Protein AF-A0A3N0U9S8-F1 (afdb_monomer)

Solvent-accessible surface area (backbone atoms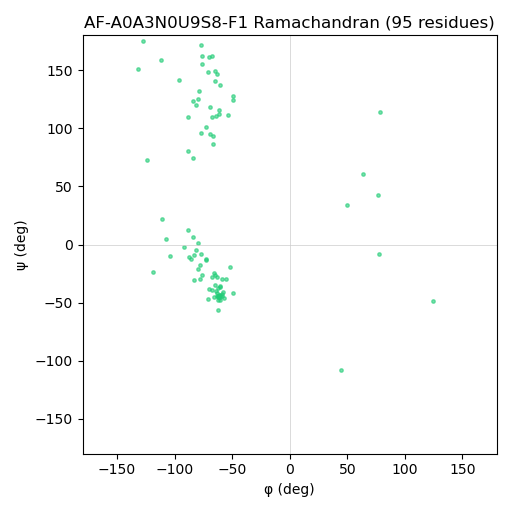 only — not comparable to full-atom values): 6131 Å² total; per-residue (Å²): 135,78,87,78,77,79,86,46,77,67,60,62,64,62,65,68,75,67,80,71,80,82,75,81,75,76,77,82,82,71,51,72,69,54,44,41,50,49,56,30,48,52,35,46,71,70,41,95,60,81,16,39,32,42,84,36,56,35,97,84,69,45,66,21,40,78,70,2,34,48,66,58,75,77,80,56,70,45,51,71,54,67,90,75,56,48,70,66,56,48,53,53,50,62,74,75,108

Foldseek 3Di:
DPPDDDPDPVVVVVVVVPPDDPPPDPPDPDDLVRLLVVQLVVLVVPDPDPAQDQQGADPVRHGCNCVHPCNPVPPRNGDHDSVVQDPVNSVVSVVVD

Structure (mmCIF, N/CA/C/O backbone):
data_AF-A0A3N0U9S8-F1
#
_entry.id   AF-A0A3N0U9S8-F1
#
loop_
_atom_site.group_PDB
_atom_site.id
_atom_site.type_symbol
_atom_site.label_atom_id
_atom_site.label_alt_id
_atom_site.label_comp_id
_atom_site.label_asym_id
_atom_site.label_entity_id
_atom_site.label_seq_id
_atom_site.pdbx_PDB_ins_code
_atom_site.Cartn_x
_atom_site.Cartn_y
_atom_site.Cartn_z
_atom_site.occupancy
_atom_site.B_iso_or_equiv
_atom_site.auth_seq_id
_atom_site.auth_comp_id
_atom_site.auth_asym_id
_atom_site.auth_atom_id
_atom_site.pdbx_PDB_model_num
ATOM 1 N N . MET A 1 1 ? 11.889 -36.961 70.942 1.00 46.53 1 MET A N 1
ATOM 2 C CA . MET A 1 1 ? 11.118 -36.456 69.790 1.00 46.53 1 MET A CA 1
ATOM 3 C C . MET A 1 1 ? 11.799 -35.200 69.287 1.00 46.53 1 MET A C 1
ATOM 5 O O . MET A 1 1 ? 11.599 -34.131 69.847 1.00 46.53 1 MET A O 1
ATOM 9 N N . LYS A 1 2 ? 12.717 -35.362 68.331 1.00 43.28 2 LYS A N 1
ATOM 10 C CA . LYS A 1 2 ? 13.268 -34.233 67.583 1.00 43.28 2 LYS A CA 1
ATOM 11 C C . LYS A 1 2 ? 12.212 -33.872 66.547 1.00 43.28 2 LYS A C 1
ATOM 13 O O . LYS A 1 2 ? 11.619 -34.764 65.953 1.00 43.28 2 LYS A O 1
ATOM 18 N N . LEU A 1 3 ? 11.909 -32.582 66.457 1.00 45.06 3 LEU A N 1
ATOM 19 C CA . LEU A 1 3 ? 11.011 -32.016 65.464 1.00 45.06 3 LEU A CA 1
ATOM 20 C C . LEU A 1 3 ? 11.698 -32.193 64.106 1.00 45.06 3 LEU A C 1
ATOM 22 O O . LEU A 1 3 ? 12.488 -31.353 63.679 1.00 45.06 3 LEU A O 1
ATOM 26 N N . ASP A 1 4 ? 11.482 -33.355 63.500 1.00 46.97 4 ASP A N 1
ATOM 27 C CA . ASP A 1 4 ? 11.945 -33.668 62.163 1.00 46.97 4 ASP A CA 1
ATOM 28 C C . ASP A 1 4 ? 11.269 -32.673 61.200 1.00 46.97 4 ASP A C 1
ATOM 30 O O . ASP A 1 4 ? 10.053 -32.526 61.159 1.00 46.97 4 ASP A O 1
ATOM 34 N N . ASN A 1 5 ? 12.065 -31.788 60.607 1.00 47.78 5 ASN A N 1
ATOM 35 C CA . ASN A 1 5 ? 12.556 -31.960 59.247 1.00 47.78 5 ASN A CA 1
ATOM 36 C C . ASN A 1 5 ? 11.486 -31.599 58.183 1.00 47.78 5 ASN A C 1
ATOM 38 O O . ASN A 1 5 ? 10.522 -32.315 57.950 1.00 47.78 5 ASN A O 1
ATOM 42 N N . ILE A 1 6 ? 11.778 -30.534 57.427 1.00 51.34 6 ILE A N 1
ATOM 43 C CA . ILE A 1 6 ? 11.490 -30.470 55.981 1.00 51.34 6 ILE A CA 1
ATOM 44 C C . ILE A 1 6 ? 10.028 -30.213 55.566 1.00 51.34 6 ILE A C 1
ATOM 46 O O . ILE A 1 6 ? 9.575 -30.722 54.547 1.00 51.34 6 ILE A O 1
ATOM 50 N N . ILE A 1 7 ? 9.302 -29.298 56.210 1.00 48.94 7 ILE A N 1
ATOM 51 C CA . ILE A 1 7 ? 8.357 -28.482 55.419 1.00 48.94 7 ILE A CA 1
ATOM 52 C C . ILE A 1 7 ? 9.159 -27.278 54.948 1.00 48.94 7 ILE A C 1
ATOM 54 O O . ILE A 1 7 ? 9.269 -26.243 55.597 1.00 48.94 7 ILE A O 1
ATOM 58 N N . SER A 1 8 ? 9.901 -27.563 53.882 1.00 49.56 8 SER A N 1
ATOM 59 C CA . SER A 1 8 ? 10.991 -26.777 53.336 1.00 49.56 8 SER A CA 1
ATOM 60 C C . SER A 1 8 ? 10.573 -25.322 53.165 1.00 49.56 8 SER A C 1
ATOM 62 O O . SER A 1 8 ? 9.661 -25.024 52.413 1.00 49.56 8 SER A O 1
ATOM 64 N N . ILE A 1 9 ? 11.314 -24.388 53.754 1.00 52.47 9 ILE A N 1
ATOM 65 C CA . ILE A 1 9 ? 11.226 -22.954 53.421 1.00 52.47 9 ILE A CA 1
ATOM 66 C C . ILE A 1 9 ? 11.369 -22.739 51.890 1.00 52.47 9 ILE A C 1
ATOM 68 O O . ILE A 1 9 ? 10.899 -21.745 51.339 1.00 52.47 9 ILE A O 1
ATOM 72 N N . LYS A 1 10 ? 11.923 -23.731 51.168 1.00 48.81 10 LYS A N 1
ATOM 73 C CA . LYS A 1 10 ? 11.942 -23.806 49.703 1.00 48.81 10 LYS A CA 1
ATOM 74 C C . LYS A 1 10 ? 10.567 -23.950 49.034 1.00 48.81 10 LYS A C 1
ATOM 76 O O . LYS A 1 10 ? 10.448 -23.528 47.892 1.00 48.81 10 LYS A O 1
ATOM 81 N N . THR A 1 11 ? 9.536 -24.502 49.677 1.00 49.59 11 THR A N 1
ATOM 82 C CA . THR A 1 11 ? 8.202 -24.645 49.057 1.00 49.59 11 THR A CA 1
ATOM 83 C C . THR A 1 11 ? 7.417 -23.334 49.045 1.00 49.59 11 THR A C 1
ATOM 85 O O . THR A 1 11 ? 6.673 -23.094 48.100 1.00 49.59 11 THR A O 1
ATOM 88 N N . ILE A 1 12 ? 7.640 -22.436 50.013 1.00 53.66 12 ILE A N 1
ATOM 89 C CA . ILE A 1 12 ? 7.016 -21.099 50.025 1.00 53.66 12 ILE A CA 1
ATOM 90 C C . ILE A 1 12 ? 7.611 -20.212 48.917 1.00 53.66 12 ILE A C 1
ATOM 92 O O . ILE A 1 12 ? 6.877 -19.499 48.237 1.00 53.66 12 ILE A O 1
ATOM 96 N N . ALA A 1 13 ? 8.920 -20.314 48.660 1.00 52.78 13 ALA A N 1
ATOM 97 C CA . ALA A 1 13 ? 9.581 -19.575 47.579 1.00 52.78 13 ALA A CA 1
ATOM 98 C C . ALA A 1 13 ? 9.145 -20.028 46.168 1.00 52.78 13 ALA A C 1
ATOM 100 O O . ALA A 1 13 ? 9.143 -19.223 45.240 1.00 52.78 13 ALA A O 1
ATOM 101 N N . VAL A 1 14 ? 8.741 -21.293 45.999 1.00 54.12 14 VAL A N 1
ATOM 102 C CA . VAL A 1 14 ? 8.263 -21.830 44.709 1.00 54.12 14 VAL A CA 1
ATOM 103 C C . VAL A 1 14 ? 6.830 -21.377 44.390 1.00 54.12 14 VAL A C 1
ATOM 105 O O . VAL A 1 14 ? 6.480 -21.246 43.221 1.00 54.12 14 VAL A O 1
ATOM 108 N N . LEU A 1 15 ? 6.013 -21.060 45.401 1.00 54.94 15 LEU A N 1
ATOM 109 C CA . LEU A 1 15 ? 4.620 -20.640 45.203 1.00 54.94 15 LEU A CA 1
ATOM 110 C C . LEU A 1 15 ? 4.472 -19.160 44.793 1.00 54.94 15 LEU A C 1
ATOM 112 O O . LEU A 1 15 ? 3.460 -18.781 44.210 1.00 54.94 15 LEU A O 1
ATOM 116 N N . ALA A 1 16 ? 5.482 -18.326 45.061 1.00 54.56 16 ALA A N 1
ATOM 117 C CA . ALA A 1 16 ? 5.483 -16.899 44.720 1.00 54.56 16 ALA A CA 1
ATOM 118 C C . ALA A 1 16 ? 5.896 -16.603 43.262 1.00 54.56 16 ALA A C 1
ATOM 120 O O . ALA A 1 16 ? 5.750 -15.475 42.802 1.00 54.56 16 ALA A O 1
ATOM 121 N N . LEU A 1 17 ? 6.372 -17.606 42.516 1.00 53.66 17 LEU A N 1
ATOM 122 C CA . LEU A 1 17 ? 6.779 -17.472 41.108 1.00 53.66 17 LEU A CA 1
ATOM 123 C C . LEU A 1 17 ? 5.608 -17.586 40.110 1.00 53.66 17 LEU A C 1
ATOM 125 O O . LEU A 1 17 ? 5.835 -17.622 38.904 1.00 53.66 17 LEU A O 1
ATOM 129 N N . PHE A 1 18 ? 4.362 -17.652 40.592 1.00 59.47 18 PHE A N 1
ATOM 130 C CA . PHE A 1 18 ? 3.172 -17.891 39.764 1.00 59.47 18 PHE A CA 1
ATOM 131 C C . PHE A 1 18 ? 2.259 -16.675 39.546 1.00 59.47 18 PHE A C 1
ATOM 133 O O . PHE A 1 18 ? 1.234 -16.811 38.881 1.00 59.47 18 PHE A O 1
ATOM 140 N N . PHE A 1 19 ? 2.621 -15.481 40.024 1.00 61.59 19 PHE A N 1
ATOM 141 C CA . PHE A 1 19 ? 1.968 -14.249 39.569 1.00 61.59 19 PHE A CA 1
ATOM 142 C C . PHE A 1 19 ? 2.636 -13.784 38.272 1.00 61.59 19 PHE A C 1
ATOM 144 O O . PHE A 1 19 ? 3.451 -12.870 38.260 1.00 61.59 19 PHE A O 1
ATOM 151 N N . MET A 1 20 ? 2.325 -14.484 37.180 1.00 63.50 20 MET A N 1
ATOM 152 C CA . MET A 1 20 ? 2.610 -14.010 35.828 1.00 63.50 20 MET A CA 1
ATOM 153 C C . MET A 1 20 ? 1.683 -12.824 35.554 1.00 63.50 20 MET A C 1
ATOM 155 O O . MET A 1 20 ? 0.459 -12.973 35.583 1.00 63.50 20 MET A O 1
ATOM 159 N N . ASP A 1 21 ? 2.265 -11.651 35.321 1.00 60.72 21 ASP A N 1
ATOM 160 C CA . ASP A 1 21 ? 1.556 -10.426 34.972 1.00 60.72 21 ASP A CA 1
ATOM 161 C C . ASP A 1 21 ? 0.632 -10.647 33.762 1.00 60.72 21 ASP A C 1
ATOM 163 O O . ASP A 1 21 ? 1.084 -10.817 32.626 1.00 60.72 21 ASP A O 1
ATOM 167 N N . VAL A 1 22 ? -0.687 -10.609 33.984 1.00 64.81 22 VAL A N 1
ATOM 168 C CA . VAL A 1 22 ? -1.661 -10.458 32.897 1.00 64.81 22 VAL A CA 1
ATOM 169 C C . VAL A 1 22 ? -1.507 -9.037 32.357 1.00 64.81 22 VAL A C 1
ATOM 171 O O . VAL A 1 22 ? -2.038 -8.059 32.881 1.00 64.81 22 VAL A O 1
ATOM 174 N N . SER A 1 23 ? -0.709 -8.908 31.304 1.00 69.38 23 SER A N 1
ATOM 175 C CA . SER A 1 23 ? -0.631 -7.673 30.536 1.00 69.38 23 SER A CA 1
ATOM 176 C C . SER A 1 23 ? -1.915 -7.552 29.720 1.00 69.38 23 SER A C 1
ATOM 178 O O . SER A 1 23 ? -2.070 -8.201 28.687 1.00 69.38 23 SER A O 1
ATOM 180 N N . VAL A 1 24 ? -2.858 -6.731 30.190 1.00 67.44 24 VAL A N 1
ATOM 181 C CA . VAL A 1 24 ? -3.998 -6.287 29.380 1.00 67.44 24 VAL A CA 1
ATOM 182 C C . VAL A 1 24 ? -3.438 -5.414 28.260 1.00 67.44 24 VAL A C 1
ATOM 184 O O . VAL A 1 24 ? -3.192 -4.219 28.430 1.00 67.44 24 VAL A O 1
ATOM 187 N N . ALA A 1 25 ? -3.178 -6.031 27.110 1.00 66.44 25 ALA A N 1
ATOM 188 C CA . ALA A 1 25 ? -2.792 -5.318 25.908 1.00 66.44 25 ALA A CA 1
ATOM 189 C C . ALA A 1 25 ? -3.993 -4.489 25.436 1.00 66.44 25 ALA A C 1
ATOM 191 O O . ALA A 1 25 ? -5.002 -5.023 24.979 1.00 66.44 25 ALA A O 1
ATOM 192 N N . LYS A 1 26 ? -3.901 -3.163 25.563 1.00 60.91 26 LYS A N 1
ATOM 193 C CA . LYS A 1 26 ? -4.823 -2.248 24.892 1.00 60.91 26 LYS A CA 1
ATOM 194 C C . LYS A 1 26 ? -4.599 -2.423 23.393 1.00 60.91 26 LYS A C 1
ATOM 196 O O . LYS A 1 26 ? -3.528 -2.059 22.910 1.00 60.91 26 LYS A O 1
ATOM 201 N N . SER A 1 27 ? -5.569 -2.999 22.680 1.00 63.69 27 SER A N 1
ATOM 202 C CA . SER A 1 27 ? -5.480 -3.161 21.227 1.00 63.69 27 SER A CA 1
ATOM 203 C C . SER A 1 27 ? -5.081 -1.824 20.596 1.00 63.69 27 SER A C 1
ATOM 205 O O . SER A 1 27 ? -5.699 -0.800 20.923 1.00 63.69 27 SER A O 1
ATOM 207 N N . PRO A 1 28 ? -4.030 -1.785 19.759 1.00 69.06 28 PRO A N 1
ATOM 208 C CA . PRO A 1 28 ? -3.614 -0.547 19.128 1.00 69.06 28 PRO A CA 1
ATOM 209 C C . PRO A 1 28 ? -4.760 -0.039 18.252 1.00 69.06 28 PRO A C 1
ATOM 211 O O . PRO A 1 28 ? -5.164 -0.683 17.288 1.00 69.06 28 PRO A O 1
ATOM 214 N N . VAL A 1 29 ? -5.312 1.123 18.599 1.00 82.38 29 VAL A N 1
ATOM 215 C CA . VAL A 1 29 ? -6.288 1.799 17.743 1.00 82.38 29 VAL A CA 1
ATOM 216 C C . VAL A 1 29 ? -5.497 2.464 16.622 1.00 82.38 29 VAL A C 1
ATOM 218 O O . VAL A 1 29 ? -4.943 3.545 16.808 1.00 82.38 29 VAL A O 1
ATOM 221 N N . PHE A 1 30 ? -5.397 1.797 15.473 1.00 89.62 30 PHE A N 1
ATOM 222 C CA . PHE A 1 30 ? -4.758 2.371 14.288 1.00 89.62 30 PHE A CA 1
ATOM 223 C C . PHE A 1 30 ? -5.554 3.579 13.775 1.00 89.62 30 PHE A C 1
ATOM 225 O O . PHE A 1 30 ? -6.789 3.541 13.753 1.00 89.62 30 PHE A O 1
ATOM 232 N N . SER A 1 31 ? -4.872 4.636 13.334 1.00 94.62 31 SER A N 1
ATOM 233 C CA . SER A 1 31 ? -5.499 5.743 12.600 1.00 94.62 31 SER A CA 1
ATOM 234 C C . SER A 1 31 ? -5.928 5.291 11.200 1.00 94.62 31 SER A C 1
ATOM 236 O O . SER A 1 31 ? -5.433 4.285 10.686 1.00 94.62 31 SER A O 1
ATOM 238 N N . ASP A 1 32 ? -6.834 6.023 10.556 1.00 94.12 32 ASP A N 1
ATOM 239 C CA . ASP A 1 32 ? -7.267 5.686 9.194 1.00 94.12 32 ASP A CA 1
ATOM 240 C C . ASP A 1 32 ? -6.096 5.717 8.205 1.00 94.12 32 ASP A C 1
ATOM 242 O O . ASP A 1 32 ? -6.012 4.866 7.324 1.00 94.12 32 ASP A O 1
ATOM 246 N N . GLU A 1 33 ? -5.145 6.635 8.375 1.00 95.88 33 GLU A N 1
ATOM 247 C CA . GLU A 1 33 ? -3.934 6.712 7.550 1.00 95.88 33 GLU A CA 1
ATOM 248 C C . GLU A 1 33 ? -3.058 5.468 7.726 1.00 95.88 33 GLU A C 1
ATOM 250 O O . GLU A 1 33 ? -2.508 4.950 6.754 1.00 95.88 33 GLU A O 1
ATOM 255 N N . GLN A 1 34 ? -2.935 4.962 8.957 1.00 97.12 34 GLN A N 1
ATOM 256 C CA . GLN A 1 34 ? -2.196 3.728 9.225 1.00 97.12 34 GLN A CA 1
ATOM 257 C C . GLN A 1 34 ? -2.890 2.525 8.585 1.00 97.12 34 GLN A C 1
ATOM 259 O O . GLN A 1 34 ? -2.228 1.742 7.907 1.00 97.12 34 GLN A O 1
ATOM 264 N N . VAL A 1 35 ? -4.215 2.416 8.722 1.00 97.69 35 VAL A N 1
ATOM 265 C CA . VAL A 1 35 ? -4.987 1.327 8.103 1.00 97.69 35 VAL A CA 1
ATOM 266 C C . VAL A 1 35 ? -4.885 1.374 6.576 1.00 97.69 35 VAL A C 1
ATOM 268 O O . VAL A 1 35 ? -4.624 0.350 5.947 1.00 97.69 35 VAL A O 1
ATOM 271 N N . LYS A 1 36 ? -5.006 2.557 5.959 1.00 98.25 36 LYS A N 1
ATOM 272 C CA . LYS A 1 36 ? -4.834 2.720 4.504 1.00 98.25 36 LYS A CA 1
ATOM 273 C C . LYS A 1 36 ? -3.454 2.267 4.035 1.00 98.25 36 LYS A C 1
ATOM 275 O O . LYS A 1 36 ? -3.354 1.575 3.024 1.00 98.25 36 LYS A O 1
ATOM 280 N N . LYS A 1 37 ? -2.397 2.617 4.774 1.00 97.88 37 LYS A N 1
ATOM 281 C CA . LYS A 1 37 ? -1.030 2.170 4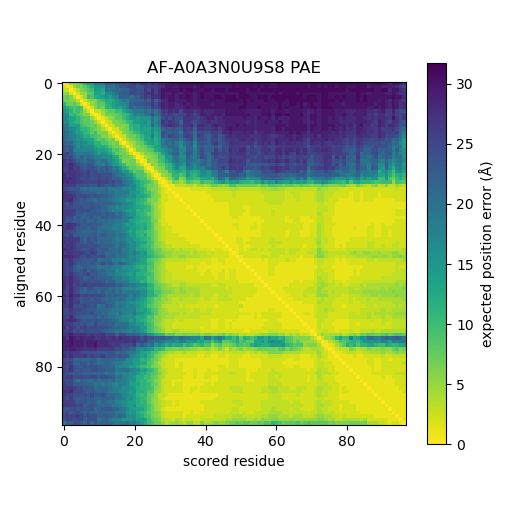.472 1.00 97.88 37 LYS A CA 1
ATOM 282 C C . LYS A 1 37 ? -0.888 0.656 4.575 1.00 97.88 37 LYS A C 1
ATOM 284 O O . LYS A 1 37 ? -0.274 0.073 3.686 1.00 97.88 37 LYS A O 1
ATOM 289 N N . SER A 1 38 ? -1.478 0.029 5.593 1.00 97.88 38 SER A N 1
ATOM 290 C CA . SER A 1 38 ? -1.492 -1.433 5.725 1.00 97.88 38 SER A CA 1
ATOM 291 C C . SER A 1 38 ? -2.186 -2.093 4.535 1.00 97.88 38 SER A C 1
ATOM 293 O O . SER A 1 38 ? -1.598 -2.955 3.896 1.00 97.88 38 SER A O 1
ATOM 295 N N . ILE A 1 39 ? -3.368 -1.610 4.143 1.00 98.31 39 ILE A N 1
ATOM 296 C CA . ILE A 1 39 ? -4.113 -2.130 2.983 1.00 98.31 39 ILE A CA 1
ATOM 297 C C . ILE A 1 39 ? -3.297 -2.022 1.683 1.00 98.31 39 ILE A C 1
ATOM 299 O O . ILE A 1 39 ? -3.242 -2.970 0.897 1.00 98.31 39 ILE A O 1
ATOM 303 N N . ILE A 1 40 ? -2.644 -0.878 1.444 1.00 98.44 40 ILE A N 1
ATOM 304 C CA . ILE A 1 40 ? -1.768 -0.687 0.276 1.00 98.44 40 ILE A CA 1
ATOM 305 C C . ILE A 1 40 ? -0.583 -1.656 0.338 1.00 98.44 40 ILE A C 1
ATOM 307 O O . ILE A 1 40 ? -0.250 -2.293 -0.662 1.00 98.44 40 ILE A O 1
ATOM 311 N N . GLN A 1 41 ? 0.039 -1.802 1.509 1.00 98.00 41 GLN A N 1
ATOM 312 C CA . GLN A 1 41 ? 1.160 -2.715 1.695 1.00 98.00 41 GLN A CA 1
ATOM 313 C C . GLN A 1 41 ? 0.751 -4.166 1.432 1.00 98.00 4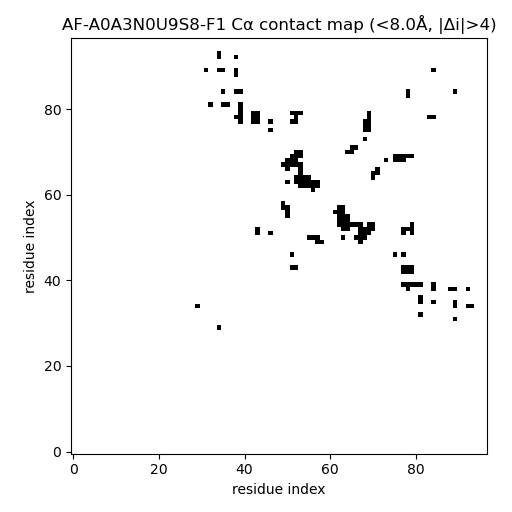1 GLN A C 1
ATOM 315 O O . GLN A 1 41 ? 1.466 -4.866 0.716 1.00 98.00 41 GLN A O 1
ATOM 320 N N . ASP A 1 42 ? -0.400 -4.603 1.935 1.00 97.38 42 ASP A N 1
ATOM 321 C CA . ASP A 1 42 ? -0.938 -5.942 1.693 1.00 97.38 42 ASP A CA 1
ATOM 322 C C . ASP A 1 42 ? -1.203 -6.156 0.200 1.00 97.38 42 ASP A C 1
ATOM 324 O O . ASP A 1 42 ? -0.814 -7.178 -0.371 1.00 97.38 42 ASP A O 1
ATOM 328 N N . SER A 1 43 ? -1.782 -5.159 -0.478 1.00 96.94 43 SER A N 1
ATOM 329 C CA . SER A 1 43 ? -2.001 -5.227 -1.923 1.00 96.94 43 SER A CA 1
ATOM 330 C C . SER A 1 43 ? -0.698 -5.330 -2.723 1.00 96.94 43 SER A C 1
ATOM 332 O O . SER A 1 43 ? -0.674 -6.014 -3.749 1.00 96.94 43 SER A O 1
ATOM 334 N N . ILE A 1 44 ? 0.366 -4.647 -2.295 1.00 97.00 44 ILE A N 1
ATOM 335 C CA . ILE A 1 44 ? 1.690 -4.707 -2.927 1.00 97.00 44 ILE A CA 1
ATOM 336 C C . ILE A 1 44 ? 2.343 -6.066 -2.669 1.00 97.00 44 ILE A C 1
ATOM 338 O O . ILE A 1 44 ? 2.861 -6.675 -3.605 1.00 97.00 44 ILE A O 1
ATOM 342 N N . SER A 1 45 ? 2.311 -6.543 -1.423 1.00 96.31 45 SER A N 1
ATOM 343 C CA . SER A 1 45 ? 2.927 -7.806 -1.000 1.00 96.31 45 SER A CA 1
ATOM 344 C C . SER A 1 45 ? 2.279 -9.021 -1.666 1.00 96.31 45 SER A C 1
ATOM 346 O O . SER A 1 45 ? 2.971 -9.978 -2.006 1.00 96.31 45 SER A O 1
ATOM 348 N N . ASN A 1 46 ? 0.966 -8.969 -1.903 1.00 94.75 46 ASN A N 1
ATOM 349 C CA . ASN A 1 46 ? 0.218 -10.048 -2.551 1.00 94.75 46 ASN A CA 1
ATOM 350 C C . ASN A 1 46 ? 0.405 -10.101 -4.077 1.00 94.75 46 ASN A C 1
ATOM 352 O O . ASN A 1 46 ? -0.042 -11.052 -4.722 1.00 94.75 46 ASN A O 1
ATOM 356 N N . TYR A 1 47 ? 1.055 -9.105 -4.687 1.00 93.88 47 TYR A N 1
ATOM 357 C CA . TYR A 1 47 ? 1.302 -9.110 -6.124 1.00 93.88 47 TYR A CA 1
ATOM 358 C C . TYR A 1 47 ? 2.529 -9.981 -6.475 1.00 93.88 47 TYR A C 1
ATOM 360 O O . TYR A 1 47 ? 3.648 -9.671 -6.070 1.00 93.88 47 TYR A O 1
ATOM 368 N N . PRO A 1 48 ? 2.382 -11.046 -7.291 1.00 91.94 48 PRO A N 1
ATOM 369 C CA . PRO A 1 48 ? 3.401 -12.098 -7.432 1.00 91.94 48 PRO A CA 1
ATOM 370 C C . PRO A 1 48 ? 4.579 -11.741 -8.355 1.00 91.94 48 PRO A C 1
ATOM 372 O O . PRO A 1 48 ? 5.443 -12.577 -8.635 1.00 91.94 48 PRO A O 1
ATOM 375 N N . ARG A 1 49 ? 4.602 -10.532 -8.922 1.00 90.69 49 ARG A N 1
ATOM 376 C CA . ARG A 1 49 ? 5.604 -10.109 -9.909 1.00 90.69 49 ARG A CA 1
ATOM 377 C C . ARG A 1 49 ? 6.242 -8.797 -9.481 1.00 90.69 49 ARG A C 1
ATOM 379 O O . ARG A 1 49 ? 5.842 -8.140 -8.531 1.00 90.69 49 ARG A O 1
ATOM 386 N N . ASN A 1 50 ? 7.237 -8.374 -10.246 1.00 92.19 50 ASN A N 1
ATOM 387 C CA . ASN A 1 50 ? 7.814 -7.054 -10.060 1.00 92.19 50 ASN A CA 1
ATOM 388 C C . ASN A 1 50 ? 6.911 -5.972 -10.635 1.00 92.19 50 ASN A C 1
ATOM 390 O O . ASN A 1 50 ? 6.180 -6.208 -11.598 1.00 92.19 50 ASN A O 1
ATOM 394 N N . CYS A 1 51 ? 7.059 -4.768 -10.092 1.00 95.31 51 CYS A N 1
ATOM 395 C CA . CYS A 1 51 ? 6.298 -3.592 -10.488 1.00 95.31 51 CYS A CA 1
ATOM 396 C C . CYS A 1 51 ? 4.785 -3.684 -10.228 1.00 95.31 51 CYS A C 1
ATOM 398 O O . CYS A 1 51 ? 4.014 -3.545 -11.177 1.00 95.31 51 CYS A O 1
ATOM 400 N N . PRO A 1 52 ? 4.340 -3.852 -8.968 1.00 96.69 52 PRO A N 1
ATOM 401 C CA . PRO A 1 52 ? 2.933 -3.649 -8.628 1.00 96.69 52 PRO A CA 1
ATOM 402 C C . PRO A 1 52 ? 2.504 -2.199 -8.894 1.00 96.69 52 PRO A C 1
ATOM 404 O O . PRO A 1 52 ? 1.621 -1.974 -9.724 1.00 96.69 52 PRO A O 1
ATOM 407 N N . CYS A 1 53 ? 3.198 -1.220 -8.297 1.00 97.44 53 CYS A N 1
ATOM 408 C CA . CYS A 1 53 ? 2.847 0.200 -8.382 1.00 97.44 53 CYS A CA 1
ATOM 409 C C . CYS A 1 53 ? 3.859 1.039 -9.181 1.00 97.44 53 CYS A C 1
ATOM 411 O O . CYS A 1 53 ? 5.029 0.656 -9.322 1.00 97.44 53 CYS A O 1
ATOM 413 N N . PRO A 1 54 ? 3.455 2.218 -9.702 1.00 97.31 54 PRO A N 1
ATOM 414 C CA . PRO A 1 54 ? 4.335 3.088 -10.487 1.00 97.31 54 PRO A CA 1
ATOM 415 C C . PRO A 1 54 ? 5.595 3.541 -9.743 1.00 97.31 54 PRO A C 1
ATOM 417 O O . PRO A 1 54 ? 6.630 3.789 -10.365 1.00 97.31 54 PRO A O 1
ATOM 420 N N . TYR A 1 55 ? 5.515 3.664 -8.419 1.00 97.50 55 TYR A N 1
ATOM 421 C CA . TYR A 1 55 ? 6.615 4.136 -7.585 1.00 97.50 55 TYR A CA 1
ATOM 422 C C . TYR A 1 55 ? 7.571 3.039 -7.115 1.00 97.50 55 TYR A C 1
ATOM 424 O O . TYR A 1 55 ? 8.645 3.375 -6.622 1.00 97.50 55 TYR A O 1
ATOM 432 N N . ASN A 1 56 ? 7.237 1.756 -7.289 1.00 97.12 56 ASN A N 1
ATOM 433 C CA . ASN A 1 56 ? 8.182 0.685 -6.983 1.00 97.12 56 ASN A CA 1
ATOM 434 C C . ASN A 1 56 ? 9.367 0.700 -7.956 1.00 97.12 56 ASN A C 1
ATOM 436 O O . ASN A 1 56 ? 9.308 1.277 -9.048 1.00 97.12 56 ASN A O 1
ATOM 440 N N . LEU A 1 57 ? 10.442 0.022 -7.562 1.00 96.25 57 LEU A N 1
ATOM 441 C CA . LEU A 1 57 ? 11.623 -0.170 -8.391 1.00 96.25 57 LEU A CA 1
ATOM 442 C C . LEU A 1 57 ? 11.562 -1.521 -9.109 1.00 96.25 57 LEU A C 1
ATOM 444 O O . LEU A 1 57 ? 11.116 -2.531 -8.564 1.00 96.25 57 LEU A O 1
ATOM 448 N N . ALA A 1 58 ? 12.019 -1.535 -10.356 1.00 94.44 58 ALA A N 1
ATOM 449 C CA . ALA A 1 58 ? 12.301 -2.757 -11.091 1.00 94.44 58 ALA A CA 1
ATOM 450 C C . ALA A 1 58 ? 13.639 -3.364 -10.626 1.00 94.44 58 ALA A C 1
ATOM 452 O O . ALA A 1 58 ? 14.41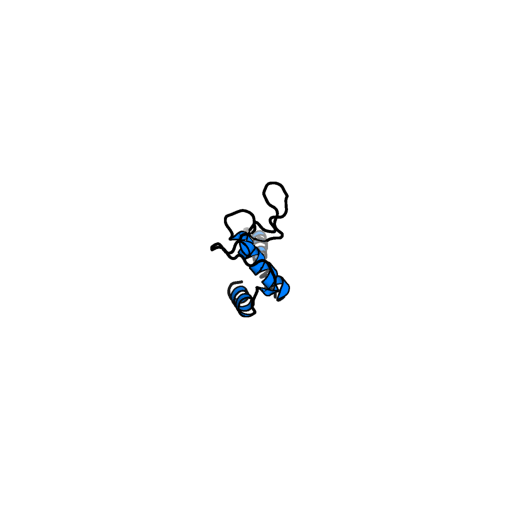2 -2.725 -9.919 1.00 94.44 58 ALA A O 1
ATOM 453 N N . ARG A 1 59 ? 13.961 -4.586 -11.084 1.00 93.38 59 ARG A N 1
ATOM 454 C CA . ARG A 1 59 ? 15.206 -5.297 -10.701 1.00 93.38 59 ARG A CA 1
ATOM 455 C C . ARG A 1 59 ? 16.483 -4.505 -10.979 1.00 93.38 59 ARG A C 1
ATOM 457 O O . ARG A 1 59 ? 17.469 -4.683 -10.287 1.00 93.38 59 ARG A O 1
ATOM 464 N N . ASN A 1 60 ? 16.461 -3.652 -11.998 1.00 95.25 60 ASN A N 1
ATOM 465 C CA . ASN A 1 60 ? 17.586 -2.807 -12.388 1.00 95.25 60 ASN A CA 1
ATOM 466 C C . ASN A 1 60 ? 17.605 -1.445 -11.664 1.00 95.25 60 ASN A C 1
ATOM 468 O O . ASN A 1 60 ? 18.279 -0.532 -12.124 1.00 95.25 60 ASN A O 1
ATOM 472 N N . GLY A 1 61 ? 16.799 -1.258 -10.615 1.00 96.38 61 GLY A N 1
ATOM 473 C CA . GLY A 1 61 ? 16.726 -0.014 -9.841 1.00 96.38 61 GLY A CA 1
ATOM 474 C C . GLY A 1 61 ? 15.931 1.122 -10.494 1.00 96.38 61 GLY A C 1
ATOM 475 O O . GLY A 1 61 ? 15.655 2.123 -9.844 1.00 96.38 61 GLY A O 1
ATOM 476 N N . SER A 1 62 ? 15.504 0.989 -11.754 1.00 97.25 62 SER A N 1
ATOM 477 C CA . SER A 1 62 ? 14.655 2.001 -12.402 1.00 97.25 62 SER A CA 1
ATOM 478 C C . SER A 1 62 ? 13.237 2.006 -11.824 1.00 97.25 62 SER A C 1
ATOM 480 O O . SER A 1 62 ? 12.702 0.948 -11.481 1.00 97.25 62 SER A O 1
ATOM 482 N N . ARG A 1 63 ? 12.570 3.170 -11.784 1.00 97.56 63 ARG A N 1
ATOM 483 C CA . ARG A 1 63 ? 11.146 3.232 -11.407 1.00 97.56 63 ARG A CA 1
ATOM 484 C C . ARG A 1 63 ? 10.308 2.407 -12.381 1.00 97.56 63 ARG A C 1
ATOM 486 O O . ARG A 1 63 ? 10.495 2.451 -13.603 1.00 97.56 63 ARG A O 1
ATOM 493 N N . CYS A 1 64 ? 9.356 1.658 -11.845 1.00 96.62 64 CYS A N 1
ATOM 494 C CA . CYS A 1 64 ? 8.419 0.877 -12.637 1.00 96.62 64 CYS A CA 1
ATOM 495 C C . CYS A 1 64 ? 7.603 1.787 -13.545 1.00 96.62 64 CYS A C 1
ATOM 497 O O . CYS A 1 64 ? 7.486 1.509 -14.743 1.00 96.62 64 CYS A O 1
ATOM 499 N N . GLY A 1 65 ? 7.112 2.892 -12.972 1.00 96.06 65 GLY A N 1
ATOM 500 C CA . GLY A 1 65 ? 6.341 3.927 -13.634 1.00 96.06 65 GLY A CA 1
ATOM 501 C C . GLY A 1 65 ? 5.290 3.292 -14.519 1.00 96.06 65 GLY A C 1
ATOM 502 O O . GLY A 1 65 ? 4.343 2.648 -14.064 1.00 96.06 65 GLY A O 1
ATOM 503 N N . GLY A 1 66 ? 5.542 3.402 -15.813 1.00 94.19 66 GLY A N 1
ATOM 504 C CA . GLY A 1 66 ? 4.612 2.950 -16.806 1.00 94.19 66 GLY A CA 1
ATOM 505 C C . GLY A 1 66 ? 4.439 1.456 -17.032 1.00 94.19 66 GLY A C 1
ATOM 506 O O . GLY A 1 66 ? 3.499 1.026 -17.700 1.00 94.19 66 GLY A O 1
ATOM 507 N N . ARG A 1 67 ? 5.364 0.675 -16.491 1.00 92.81 67 ARG A N 1
ATOM 508 C CA . ARG A 1 67 ? 5.387 -0.780 -16.601 1.00 92.81 67 ARG A CA 1
ATOM 509 C C . ARG A 1 67 ? 4.656 -1.460 -15.446 1.00 92.81 67 ARG A C 1
ATOM 511 O O . ARG A 1 67 ? 4.632 -2.684 -15.429 1.00 92.81 67 ARG A O 1
ATOM 518 N N . SER A 1 68 ? 4.135 -0.689 -14.491 1.00 95.31 68 SER A N 1
ATOM 519 C CA . SER A 1 68 ? 3.435 -1.209 -13.318 1.00 95.31 68 SER A CA 1
ATOM 520 C C . SER A 1 68 ? 2.139 -1.929 -13.683 1.00 95.31 68 SER A C 1
ATOM 522 O O . SER A 1 68 ? 1.493 -1.574 -14.671 1.00 95.31 68 SER A O 1
ATOM 524 N N .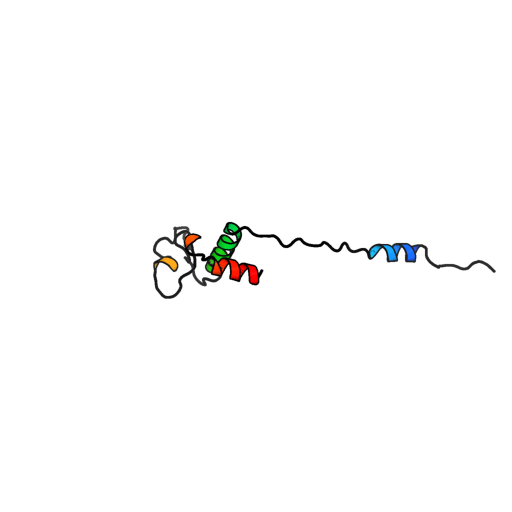 ALA A 1 69 ? 1.762 -2.926 -12.881 1.00 95.75 69 ALA A N 1
ATOM 525 C CA . ALA A 1 69 ? 0.488 -3.629 -13.023 1.00 95.75 69 ALA A CA 1
ATOM 526 C C . ALA A 1 69 ? -0.686 -2.653 -12.938 1.00 95.75 69 ALA A C 1
ATOM 528 O O . ALA A 1 69 ? -1.519 -2.630 -13.841 1.00 95.75 69 ALA A O 1
ATOM 529 N N . TRP A 1 70 ? -0.640 -1.759 -11.943 1.00 95.69 70 TRP A N 1
ATOM 530 C CA . TRP A 1 70 ? -1.602 -0.673 -11.764 1.00 95.69 70 TRP A CA 1
ATOM 531 C C . TRP A 1 70 ? -1.847 0.132 -13.051 1.00 95.69 70 TRP A C 1
ATOM 533 O O . TRP A 1 70 ? -2.990 0.411 -13.394 1.00 95.69 70 TRP A O 1
ATOM 543 N N . ARG A 1 71 ? -0.795 0.451 -13.828 1.00 93.06 71 ARG A N 1
ATOM 544 C CA . ARG A 1 71 ? -0.953 1.219 -15.078 1.00 93.06 71 ARG A CA 1
ATOM 545 C C . ARG A 1 71 ? -1.340 0.371 -16.295 1.00 93.06 71 ARG A C 1
ATOM 547 O O . ARG A 1 71 ? -1.937 0.900 -17.225 1.00 93.06 71 ARG A O 1
ATOM 554 N N . ARG A 1 72 ? -0.933 -0.901 -16.369 1.00 88.19 72 ARG A N 1
ATOM 555 C CA . ARG A 1 72 ? -1.037 -1.710 -17.605 1.00 88.19 72 ARG A CA 1
ATOM 556 C C . ARG A 1 72 ? -2.420 -2.323 -17.869 1.00 88.19 72 ARG A C 1
ATOM 558 O O . ARG A 1 72 ? -2.582 -2.905 -18.934 1.00 88.19 72 ARG A O 1
ATOM 565 N N . ALA A 1 73 ? -3.387 -2.186 -16.957 1.00 63.88 73 ALA A N 1
ATOM 566 C CA . ALA A 1 73 ? -4.794 -2.584 -17.141 1.00 63.88 73 ALA A CA 1
ATOM 567 C C . ALA A 1 73 ? -5.017 -4.027 -17.670 1.00 63.88 73 ALA A C 1
ATOM 569 O O . ALA A 1 73 ? -5.953 -4.286 -18.418 1.00 63.88 73 ALA A O 1
ATOM 570 N N . GLY A 1 74 ? -4.152 -4.977 -17.290 1.00 66.62 74 GLY A N 1
ATOM 571 C CA . GLY A 1 74 ? -4.101 -6.333 -17.865 1.00 66.62 74 GLY A CA 1
ATOM 572 C C . GLY A 1 74 ? -4.543 -7.468 -16.935 1.00 66.62 74 GLY A C 1
ATOM 573 O O . GLY A 1 74 ? -4.107 -8.599 -17.130 1.00 66.62 74 GLY A O 1
ATOM 574 N N . GLY A 1 75 ? -5.330 -7.175 -15.896 1.00 78.56 75 GLY A N 1
ATOM 575 C CA . GLY A 1 75 ? -5.928 -8.173 -14.995 1.00 78.56 75 GLY A CA 1
ATOM 576 C C . GLY A 1 75 ? -5.594 -7.961 -13.518 1.00 78.56 75 GLY A C 1
ATOM 577 O O . GLY A 1 75 ? -6.495 -7.916 -12.690 1.00 78.56 75 GLY A O 1
ATOM 578 N N . TYR A 1 76 ? -4.319 -7.755 -13.178 1.00 83.19 76 TYR A N 1
ATOM 579 C CA . TYR A 1 76 ? -3.938 -7.354 -11.819 1.00 83.19 76 TYR A CA 1
ATOM 580 C C . TYR A 1 76 ? -4.060 -5.838 -11.652 1.00 83.19 76 TYR A C 1
ATOM 582 O O . TYR A 1 76 ? -3.406 -5.084 -12.373 1.00 83.19 76 TYR A O 1
ATOM 590 N N . ALA A 1 77 ? -4.847 -5.411 -10.666 1.00 90.94 77 ALA A N 1
ATOM 591 C CA . ALA A 1 77 ? -5.034 -4.014 -10.279 1.00 90.94 77 ALA A CA 1
ATOM 592 C C . ALA A 1 77 ? -4.694 -3.839 -8.786 1.00 90.94 77 ALA A C 1
ATOM 594 O O . ALA A 1 77 ? -5.602 -3.742 -7.962 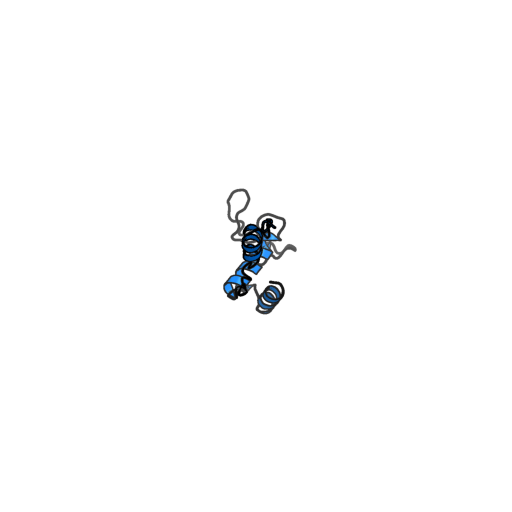1.00 90.94 77 ALA A O 1
ATOM 595 N N . PRO A 1 78 ? -3.400 -3.889 -8.407 1.00 95.69 78 PRO A N 1
ATOM 596 C CA . PRO A 1 78 ? -3.009 -3.644 -7.024 1.00 95.69 78 PRO A CA 1
ATOM 597 C C . PRO A 1 78 ? -3.370 -2.214 -6.623 1.00 95.69 78 PRO A C 1
ATOM 599 O O . PRO A 1 78 ? -3.284 -1.303 -7.441 1.00 95.69 78 PRO A O 1
ATOM 602 N N . ILE A 1 79 ? -3.725 -2.020 -5.362 1.00 97.69 79 ILE A N 1
ATOM 603 C CA . ILE A 1 79 ? -4.011 -0.718 -4.769 1.00 97.69 79 ILE A CA 1
ATOM 604 C C . ILE A 1 79 ? -2.686 -0.045 -4.448 1.00 97.69 79 ILE A C 1
ATOM 606 O O . ILE A 1 79 ? -1.839 -0.620 -3.763 1.00 97.69 79 ILE A O 1
ATOM 610 N N . CYS A 1 80 ? -2.503 1.168 -4.956 1.00 97.62 80 CYS A N 1
ATOM 611 C CA . CYS A 1 80 ? -1.224 1.860 -4.896 1.00 97.62 80 CYS A CA 1
ATOM 612 C C . CYS A 1 80 ? -1.295 3.176 -4.127 1.00 97.62 80 CYS A C 1
ATOM 614 O O . CYS A 1 80 ? -0.259 3.626 -3.627 1.00 97.62 80 CYS A O 1
ATOM 616 N N . TYR A 1 81 ? -2.473 3.787 -4.021 1.00 98.00 81 TYR A N 1
ATOM 617 C CA . TYR A 1 81 ? -2.645 5.117 -3.450 1.00 98.00 81 TYR A CA 1
ATOM 618 C C . TYR A 1 81 ? -3.776 5.166 -2.418 1.00 98.00 81 TYR A C 1
ATOM 620 O O . TYR A 1 81 ? -4.758 4.436 -2.493 1.00 98.00 81 TYR A O 1
ATOM 628 N N . GLU A 1 82 ? -3.657 6.069 -1.443 1.00 97.75 82 GLU A N 1
ATOM 629 C CA . GLU A 1 82 ? -4.617 6.184 -0.335 1.00 97.75 82 GLU A CA 1
ATOM 630 C C . GLU A 1 82 ? -6.030 6.577 -0.782 1.00 97.75 82 GLU A C 1
ATOM 632 O O . GLU A 1 82 ? -7.004 6.220 -0.122 1.00 97.75 82 GLU A O 1
ATOM 637 N N . ASN A 1 83 ? -6.160 7.300 -1.896 1.00 97.56 83 ASN A N 1
ATOM 638 C CA . ASN A 1 83 ? -7.452 7.685 -2.466 1.00 97.56 83 ASN A CA 1
ATOM 639 C C . ASN A 1 83 ? -8.194 6.513 -3.130 1.00 97.56 83 ASN A C 1
ATOM 641 O O . ASN A 1 83 ? -9.378 6.645 -3.424 1.00 97.56 83 ASN A O 1
ATOM 645 N N . GLU A 1 84 ? -7.520 5.385 -3.357 1.00 97.44 84 GLU A N 1
ATOM 646 C CA . GLU A 1 84 ? -8.132 4.142 -3.839 1.00 97.44 84 GLU A CA 1
ATOM 647 C C . GLU A 1 84 ? -8.691 3.294 -2.684 1.00 97.44 84 GLU A C 1
ATOM 649 O O . GLU A 1 84 ? -9.458 2.360 -2.914 1.00 97.44 84 GLU A O 1
ATOM 654 N N . VAL A 1 85 ? -8.339 3.624 -1.435 1.00 98.25 85 VAL A N 1
ATOM 655 C CA . VAL A 1 85 ? -8.817 2.914 -0.248 1.00 98.25 85 VAL A CA 1
ATOM 656 C C . VAL A 1 85 ? -10.125 3.535 0.233 1.00 98.25 85 VAL A C 1
ATOM 658 O O . VAL A 1 85 ? -10.159 4.648 0.769 1.00 98.25 85 VAL A O 1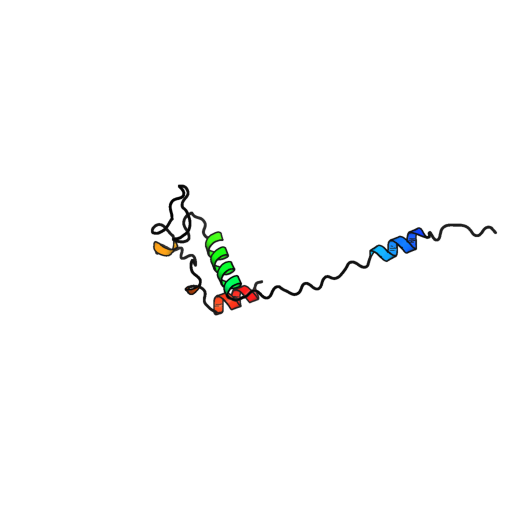
ATOM 661 N N . SER A 1 86 ? -11.220 2.797 0.060 1.00 98.12 86 SER A N 1
ATOM 662 C CA . SER A 1 86 ? -12.546 3.227 0.504 1.00 98.12 86 SER A CA 1
ATOM 663 C C . SER A 1 86 ? -12.725 3.071 2.019 1.00 98.12 86 SER A C 1
ATOM 665 O O . SER A 1 86 ? -12.015 2.314 2.682 1.00 98.12 86 SER A O 1
ATOM 667 N N . LYS A 1 87 ? -13.731 3.752 2.585 1.00 97.12 87 LYS A N 1
ATOM 668 C CA . LYS A 1 87 ? -14.105 3.578 4.001 1.00 97.12 87 LYS A CA 1
ATOM 669 C C . LYS A 1 87 ? -14.468 2.127 4.328 1.00 97.12 87 LYS A C 1
ATOM 671 O O . LYS A 1 87 ? -14.020 1.601 5.337 1.00 97.12 87 LYS A O 1
ATOM 676 N N . GLN A 1 88 ? -15.188 1.462 3.423 1.00 97.94 88 GLN A N 1
ATOM 677 C CA . GLN A 1 88 ? -15.568 0.059 3.577 1.00 97.94 88 GLN A CA 1
ATOM 678 C C . GLN A 1 88 ? -14.342 -0.859 3.680 1.00 97.94 88 GLN A C 1
ATOM 680 O O . GLN A 1 88 ? -14.349 -1.814 4.448 1.00 97.94 88 GLN A O 1
ATOM 685 N N . MET A 1 89 ? -13.269 -0.566 2.940 1.00 97.88 89 MET A N 1
ATOM 686 C CA . MET A 1 89 ? -12.024 -1.327 3.049 1.00 97.88 89 MET A CA 1
ATOM 687 C C . MET A 1 89 ? -11.337 -1.129 4.402 1.00 97.88 89 MET A C 1
ATOM 689 O O . MET A 1 89 ? -10.826 -2.091 4.967 1.00 97.88 89 MET A O 1
ATOM 693 N N . VAL A 1 90 ? -11.348 0.098 4.933 1.00 97.38 90 VAL A N 1
ATOM 694 C CA . VAL A 1 90 ? -10.822 0.404 6.274 1.00 97.38 90 VAL A CA 1
ATOM 695 C C . VAL A 1 90 ? -11.609 -0.352 7.345 1.00 97.38 90 VAL A C 1
ATOM 697 O O . VAL A 1 90 ? -11.013 -0.999 8.203 1.00 97.38 90 VAL A O 1
ATOM 700 N N . GLU A 1 91 ? -12.939 -0.315 7.280 1.00 96.25 91 GLU A N 1
ATOM 701 C CA . GLU A 1 91 ? -13.822 -1.041 8.202 1.00 96.25 91 GLU A CA 1
ATOM 702 C C . GLU A 1 91 ? -13.604 -2.558 8.118 1.00 96.25 91 GLU A C 1
ATOM 704 O O . GLU A 1 91 ? -13.443 -3.218 9.145 1.00 96.25 91 GLU A O 1
ATOM 709 N N . ALA A 1 92 ? -13.512 -3.107 6.902 1.00 96.56 92 ALA A N 1
ATOM 710 C CA . ALA A 1 92 ? -13.229 -4.522 6.687 1.00 96.56 92 ALA A CA 1
ATOM 711 C C . ALA A 1 92 ? -11.869 -4.930 7.274 1.00 96.56 92 ALA A C 1
ATOM 713 O O . ALA A 1 92 ? -11.786 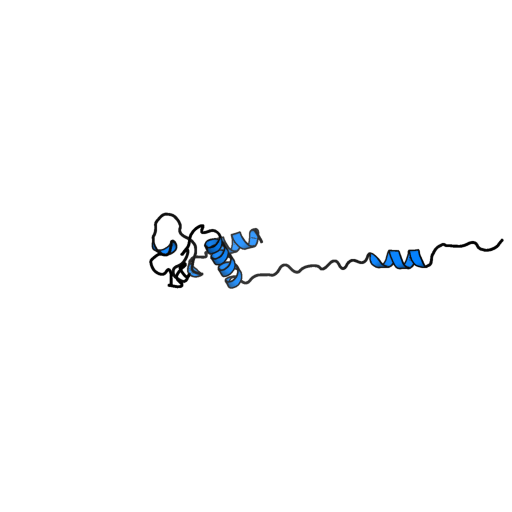-5.952 7.955 1.00 96.56 92 ALA A O 1
ATOM 714 N N . TRP A 1 93 ? -10.822 -4.123 7.078 1.00 96.31 93 TRP A N 1
ATOM 715 C CA . TRP A 1 93 ? -9.495 -4.390 7.638 1.00 96.31 93 TRP A CA 1
ATOM 716 C C . TRP A 1 93 ? -9.517 -4.399 9.172 1.00 96.31 93 TRP A C 1
ATOM 718 O O . TRP A 1 93 ? -8.997 -5.337 9.773 1.00 96.31 93 TRP A O 1
ATOM 728 N N . ARG A 1 94 ? -10.190 -3.418 9.796 1.00 94.00 94 ARG A N 1
ATOM 729 C CA . ARG A 1 94 ? -10.360 -3.318 11.262 1.00 94.00 94 ARG A CA 1
ATOM 730 C C . ARG A 1 94 ? -11.194 -4.451 11.862 1.00 94.00 94 ARG A C 1
ATOM 732 O O . ARG A 1 94 ? -11.089 -4.718 13.047 1.00 94.00 94 ARG A O 1
ATOM 739 N N . SER A 1 95 ? -12.064 -5.085 11.079 1.00 93.31 95 SER A N 1
ATOM 740 C CA . SER A 1 95 ? -12.821 -6.255 11.547 1.00 93.31 95 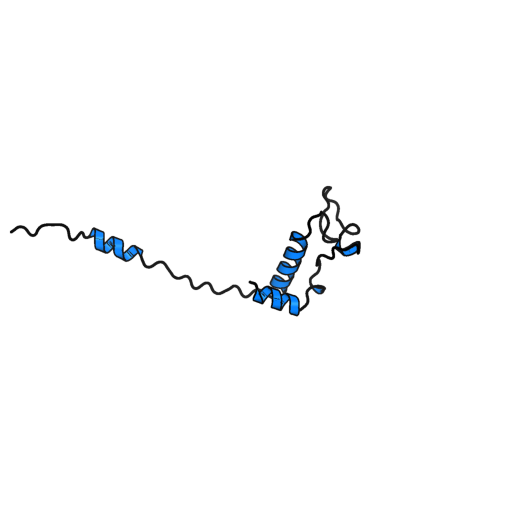SER A CA 1
ATOM 741 C C . SER A 1 95 ? -11.989 -7.543 11.563 1.00 93.31 95 SER A C 1
ATOM 743 O O . SER A 1 95 ? -12.373 -8.511 12.214 1.00 93.31 95 SER A O 1
ATOM 745 N N . GLN A 1 96 ? -10.865 -7.560 10.839 1.00 91.06 96 GLN A N 1
ATOM 746 C CA . GLN A 1 96 ? -9.992 -8.725 10.668 1.00 91.06 96 GLN A CA 1
ATOM 747 C C . GLN A 1 96 ? -8.702 -8.646 11.507 1.00 91.06 96 GLN A C 1
ATOM 749 O O . GLN A 1 96 ? -7.988 -9.645 11.578 1.00 91.06 96 GLN A O 1
ATOM 754 N N . HIS A 1 97 ? -8.409 -7.493 12.124 1.00 87.75 97 HIS A N 1
ATOM 755 C CA . HIS A 1 97 ? -7.184 -7.192 12.881 1.00 87.75 97 HIS A CA 1
ATOM 756 C C . HIS A 1 97 ? -7.512 -6.444 14.173 1.00 87.75 97 HIS A C 1
ATOM 758 O O . HIS A 1 97 ? -6.848 -6.722 15.196 1.00 87.75 97 HIS A O 1
#

Mean predicted aligned error: 11.81 Å

pLDDT: mean 83.08, std 18.66, range [43.28, 98.44]

Radius of gyration: 27.51 Å; Cα contacts (8 Å, |Δi|>4): 92; chains: 1; bounding box: 33×44×88 Å

Organism: NCBI:txid1172565

Sequence (97 aa):
MKLDNIISIKTIAVLALFFMDVSVAKSPVFSDEQVKKSIIQDSISNYPRNCPCPYNLARNGSRCGGRSAWRRAGGYAPICYENEVSKQMVEAWRSQH

Secondary structure (DSSP, 8-state):
------S-HHHHHHHGGG-------------HHHHHHHHHHHHHHT--SS-SSTTSBPTTS-B-GGGSHHHH-SS-----SGGG--HHHHHHHHHH-